Protein AF-A0A7R9JDR3-F1 (afdb_monomer_lite)

Sequence (95 aa):
MSGIPTEVVSPPLLCGEGPHWQVDEQVLYSVDLTGQCVRRYDPAAKTETFIKLGGWFNEEESSHKDVEIRLNALEDYEQSHGFEVNDDPMLDIEK

Structure (mmCIF, N/CA/C/O backbone):
data_AF-A0A7R9JDR3-F1
#
_entry.id   AF-A0A7R9JDR3-F1
#
loop_
_atom_site.group_PDB
_atom_site.id
_atom_site.type_symbol
_atom_site.label_atom_id
_atom_site.label_alt_id
_atom_site.label_comp_id
_atom_site.label_asym_id
_atom_site.label_entity_id
_atom_site.label_seq_id
_atom_site.pdbx_PDB_ins_code
_atom_site.Cartn_x
_atom_site.Cartn_y
_atom_site.Cartn_z
_atom_site.occupancy
_atom_site.B_iso_or_equiv
_atom_site.auth_seq_id
_atom_site.auth_comp_id
_atom_site.auth_asym_id
_atom_site.auth_atom_id
_atom_site.pdbx_PDB_model_num
ATOM 1 N N . MET A 1 1 ? -15.849 22.330 14.216 1.00 57.44 1 MET A N 1
ATOM 2 C CA . MET A 1 1 ? -15.774 21.620 12.923 1.00 57.44 1 MET A CA 1
ATOM 3 C C . MET A 1 1 ? -15.684 20.136 13.239 1.00 57.44 1 MET A C 1
ATOM 5 O O . MET A 1 1 ? -14.688 19.745 13.831 1.00 57.44 1 MET A O 1
ATOM 9 N N . SER A 1 2 ? -16.713 19.325 12.971 1.00 75.44 2 SER A N 1
ATOM 10 C CA . SER A 1 2 ? -16.525 17.868 13.020 1.00 75.44 2 SER A CA 1
ATOM 11 C C . SER A 1 2 ? -15.880 17.464 11.698 1.00 75.44 2 SER A C 1
ATOM 13 O O . SER A 1 2 ? -16.527 17.535 10.655 1.00 75.44 2 SER A O 1
ATOM 15 N N . GLY A 1 3 ? -14.584 17.164 11.726 1.00 87.44 3 GLY A N 1
ATOM 16 C CA . GLY A 1 3 ? -13.867 16.691 10.544 1.00 87.44 3 GLY A CA 1
ATOM 17 C C . GLY A 1 3 ? -14.361 15.311 10.112 1.00 87.44 3 GLY A C 1
ATOM 18 O O . GLY A 1 3 ? -14.936 14.572 10.912 1.00 87.44 3 GLY A O 1
ATOM 19 N N . ILE A 1 4 ? -14.123 14.969 8.846 1.00 93.31 4 ILE A N 1
ATOM 20 C CA . ILE A 1 4 ? -14.248 13.588 8.379 1.00 93.31 4 ILE A CA 1
ATOM 21 C C . ILE A 1 4 ? -13.152 12.781 9.097 1.00 93.31 4 ILE A C 1
ATOM 23 O O . ILE A 1 4 ? -11.991 13.191 9.032 1.00 93.31 4 ILE A O 1
ATOM 27 N N . PRO A 1 5 ? -13.483 11.693 9.816 1.00 93.44 5 PRO A N 1
ATOM 28 C CA . PRO A 1 5 ? -12.476 10.860 10.463 1.00 93.44 5 PRO A CA 1
ATOM 29 C C . PRO A 1 5 ? -11.497 10.278 9.438 1.00 93.44 5 PRO A C 1
ATOM 31 O O . PRO A 1 5 ? -11.910 9.822 8.374 1.00 93.44 5 PRO A O 1
ATOM 34 N N . THR A 1 6 ? -10.209 10.267 9.774 1.00 94.19 6 THR A N 1
ATOM 35 C CA . THR A 1 6 ? -9.138 9.711 8.936 1.00 94.19 6 THR A CA 1
ATOM 36 C C . THR A 1 6 ? -8.330 8.684 9.725 1.00 94.19 6 THR A C 1
ATOM 38 O O . THR A 1 6 ? -8.046 8.907 10.902 1.00 94.19 6 THR A O 1
ATOM 41 N N . GLU A 1 7 ? -7.914 7.597 9.077 1.00 93.81 7 GLU A N 1
ATOM 42 C CA . GLU A 1 7 ? -7.072 6.537 9.650 1.00 93.81 7 GLU A CA 1
ATOM 43 C C . GLU A 1 7 ? -5.884 6.267 8.716 1.00 93.81 7 GLU A C 1
ATOM 45 O O . GLU A 1 7 ? -6.033 6.278 7.495 1.00 93.81 7 GLU A O 1
ATOM 50 N N . VAL A 1 8 ? -4.700 6.029 9.289 1.00 94.25 8 VAL A N 1
ATOM 51 C CA . VAL A 1 8 ? -3.523 5.566 8.539 1.00 94.25 8 VAL A CA 1
ATOM 52 C C . VAL A 1 8 ? -3.595 4.047 8.438 1.00 94.25 8 VAL A C 1
ATOM 54 O O . VAL A 1 8 ? -3.595 3.366 9.460 1.00 94.25 8 VAL A O 1
ATOM 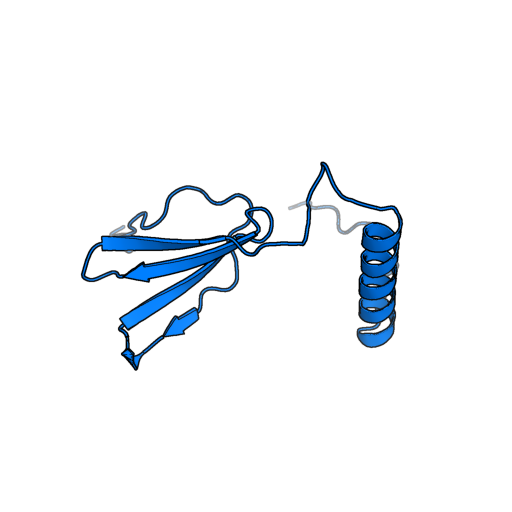57 N N . VAL A 1 9 ? -3.649 3.524 7.214 1.00 92.94 9 VAL A N 1
ATOM 58 C CA . VAL A 1 9 ? -3.881 2.090 6.950 1.00 92.94 9 VAL A CA 1
ATOM 59 C C . VAL A 1 9 ? -2.679 1.357 6.355 1.00 92.94 9 VAL A C 1
ATOM 61 O O . VAL A 1 9 ? -2.691 0.134 6.268 1.00 92.94 9 VAL A O 1
ATOM 64 N N . SER A 1 10 ? -1.627 2.086 5.982 1.00 90.62 10 SER A N 1
ATOM 65 C CA . SER A 1 10 ? -0.395 1.535 5.418 1.00 90.62 10 SER A CA 1
ATOM 66 C C . SER A 1 10 ? 0.830 2.239 6.010 1.00 90.62 10 SER A C 1
ATOM 68 O O . SER A 1 10 ? 0.739 3.401 6.422 1.00 90.62 10 SER A O 1
ATOM 70 N N . PRO A 1 11 ? 2.000 1.581 6.045 1.00 90.62 11 PRO A N 1
ATOM 71 C CA . PRO A 1 11 ? 3.254 2.268 6.307 1.00 90.62 11 PRO A CA 1
ATOM 72 C C . PRO A 1 11 ? 3.582 3.254 5.166 1.00 90.62 11 PRO A C 1
ATOM 74 O O . PRO A 1 11 ? 3.004 3.156 4.078 1.00 90.62 11 PRO A O 1
ATOM 77 N N . PRO A 1 12 ? 4.516 4.196 5.387 1.00 93.56 12 PRO A N 1
ATOM 78 C CA . PRO A 1 12 ? 4.994 5.088 4.337 1.00 93.56 12 PRO A CA 1
ATOM 79 C C . PRO A 1 12 ? 5.545 4.311 3.135 1.00 93.56 12 PRO A C 1
ATOM 81 O O . PRO A 1 12 ? 6.316 3.364 3.301 1.00 93.56 12 PRO A O 1
ATOM 84 N N . LEU A 1 13 ? 5.143 4.730 1.937 1.00 93.12 13 LEU A N 1
ATOM 85 C CA . LEU A 1 13 ? 5.597 4.189 0.655 1.00 93.12 13 LEU A CA 1
ATOM 86 C C . LEU A 1 13 ? 6.607 5.146 0.029 1.00 93.12 13 LEU A C 1
ATOM 88 O O . LEU A 1 13 ? 6.542 6.348 0.289 1.00 93.12 13 LEU A O 1
ATOM 92 N N . LEU A 1 14 ? 7.516 4.635 -0.805 1.00 92.12 14 LEU A N 1
ATOM 93 C CA . LEU A 1 14 ? 8.438 5.512 -1.534 1.00 92.12 14 LEU A CA 1
ATOM 94 C C . LEU A 1 14 ? 7.690 6.308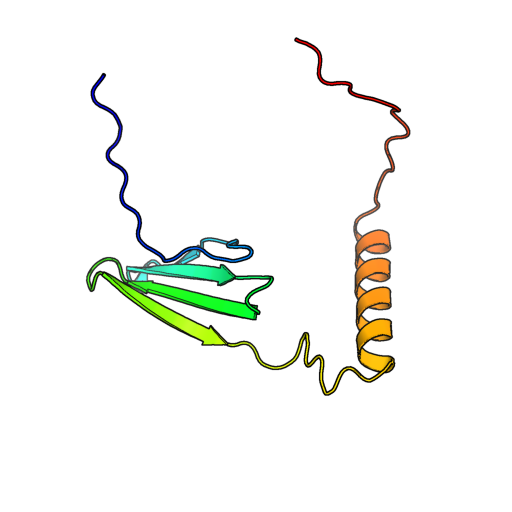 -2.608 1.00 92.12 14 LEU A C 1
ATOM 96 O O . LEU A 1 14 ? 7.887 7.514 -2.730 1.00 92.12 14 LEU A O 1
ATOM 100 N N . CYS A 1 15 ? 6.821 5.638 -3.366 1.00 94.75 15 CYS A N 1
ATOM 101 C CA . CYS A 1 15 ? 5.919 6.269 -4.325 1.00 94.75 15 CYS A CA 1
ATOM 102 C C . CYS A 1 15 ? 4.652 5.413 -4.471 1.00 94.75 15 CYS A C 1
ATOM 104 O O . CYS A 1 15 ? 4.586 4.515 -5.311 1.00 94.75 15 CYS A O 1
ATOM 106 N N . GLY A 1 16 ? 3.683 5.646 -3.582 1.00 94.88 16 GLY A N 1
ATOM 107 C CA . GLY A 1 16 ? 2.413 4.921 -3.546 1.00 94.88 16 GLY A CA 1
ATOM 108 C C . GLY A 1 16 ? 1.415 5.452 -4.567 1.00 94.88 16 GLY A C 1
ATOM 109 O O . GLY A 1 16 ? 1.072 6.626 -4.504 1.00 94.88 16 GLY A O 1
ATOM 110 N N . GLU A 1 17 ? 0.922 4.594 -5.458 1.00 96.25 17 GLU A N 1
ATOM 111 C CA . GLU A 1 17 ? 0.045 4.989 -6.566 1.00 96.25 17 GLU A CA 1
ATOM 112 C C . GLU A 1 17 ? -1.002 3.913 -6.904 1.00 96.25 17 GLU A C 1
ATOM 114 O O . GLU A 1 17 ? -0.975 2.788 -6.392 1.00 96.25 17 GLU A O 1
ATOM 119 N N . GLY A 1 18 ? -1.934 4.270 -7.792 1.00 96.31 18 GLY A N 1
ATOM 120 C CA . GLY A 1 18 ? -2.866 3.335 -8.432 1.00 96.31 18 GLY A CA 1
ATOM 121 C C . GLY A 1 18 ? -3.794 2.569 -7.479 1.00 96.31 18 GLY A C 1
ATOM 122 O O . GLY A 1 18 ? -3.864 1.342 -7.590 1.00 96.31 18 GLY A O 1
ATOM 123 N N . PRO A 1 19 ? -4.504 3.234 -6.545 1.00 97.56 19 PRO A N 1
ATOM 124 C CA . PRO A 1 19 ? -5.454 2.554 -5.673 1.00 97.56 19 PRO A CA 1
ATOM 125 C C . PRO A 1 19 ? -6.571 1.897 -6.495 1.00 97.56 19 PRO A C 1
ATOM 127 O O . PRO A 1 19 ? -7.262 2.553 -7.276 1.00 97.56 19 PRO A O 1
ATOM 130 N N . HIS A 1 20 ? -6.773 0.600 -6.287 1.00 98.44 20 HIS A N 1
ATOM 131 C CA . HIS A 1 20 ? -7.786 -0.199 -6.962 1.00 98.44 20 HIS A CA 1
ATOM 132 C C . HIS A 1 20 ? -8.567 -1.038 -5.951 1.00 98.44 20 HIS A C 1
ATOM 134 O O . HIS A 1 20 ? -8.020 -1.928 -5.301 1.00 98.44 20 HIS A O 1
ATOM 140 N N . TRP A 1 21 ? -9.862 -0.761 -5.819 1.00 98.44 21 TRP A N 1
ATOM 141 C CA . TRP A 1 21 ? -10.742 -1.533 -4.949 1.00 98.44 21 TRP A CA 1
ATOM 142 C C . TRP A 1 21 ? -11.277 -2.769 -5.672 1.00 98.44 21 TRP A C 1
ATOM 144 O O . TRP A 1 21 ? -12.016 -2.635 -6.649 1.00 98.44 21 TRP A O 1
ATOM 154 N N . GLN A 1 22 ? -10.952 -3.957 -5.160 1.00 98.44 22 GLN A N 1
ATOM 155 C CA . GLN A 1 22 ? -11.492 -5.215 -5.662 1.00 98.44 22 GLN A CA 1
ATOM 156 C C . GLN A 1 22 ? -12.739 -5.609 -4.866 1.00 98.44 22 GLN A C 1
ATOM 158 O O . GLN A 1 22 ? -12.658 -6.008 -3.703 1.00 98.44 22 GLN A O 1
ATOM 163 N N . VAL A 1 23 ? -13.905 -5.497 -5.506 1.00 98.38 23 VAL A N 1
ATOM 164 C CA . VAL A 1 23 ? -15.214 -5.596 -4.841 1.00 98.38 23 VAL A CA 1
ATOM 165 C C . VAL A 1 23 ? -15.477 -6.994 -4.290 1.00 98.38 23 VAL A C 1
ATOM 167 O O . VAL A 1 23 ? -15.926 -7.111 -3.154 1.00 98.38 23 VAL A O 1
ATOM 170 N N . ASP A 1 24 ? -15.173 -8.049 -5.040 1.00 98.38 24 ASP A N 1
ATOM 171 C CA . ASP A 1 24 ? -15.521 -9.415 -4.620 1.00 98.38 24 ASP A CA 1
ATOM 172 C C . ASP A 1 24 ? -14.716 -9.880 -3.397 1.00 98.38 24 ASP A C 1
ATOM 174 O O . ASP A 1 24 ? -15.219 -10.625 -2.558 1.00 98.38 24 ASP A O 1
ATOM 178 N N . GLU A 1 25 ? -13.478 -9.401 -3.264 1.00 97.75 25 GLU A N 1
ATOM 179 C CA . GLU A 1 25 ? -12.592 -9.722 -2.141 1.00 97.75 25 GLU A CA 1
ATOM 180 C C . GLU A 1 25 ? -12.666 -8.707 -0.994 1.00 97.75 25 GLU A C 1
ATOM 182 O O . GLU A 1 25 ? -12.149 -8.981 0.086 1.00 97.75 25 GLU A O 1
ATOM 187 N N . GLN A 1 26 ? -13.289 -7.545 -1.219 1.00 98.38 26 GLN A N 1
ATOM 188 C CA . GLN A 1 26 ? -13.310 -6.413 -0.287 1.00 98.38 26 GLN A CA 1
ATOM 189 C C . GLN A 1 26 ? -11.902 -5.971 0.144 1.00 98.38 26 GLN A C 1
ATOM 191 O O . GLN A 1 26 ? -11.641 -5.735 1.325 1.00 98.38 26 GLN A O 1
ATOM 196 N N . VAL A 1 27 ? -10.989 -5.847 -0.822 1.00 98.44 27 VAL A N 1
ATOM 197 C CA . VAL A 1 27 ? -9.600 -5.435 -0.574 1.00 98.44 27 VAL A CA 1
ATOM 198 C C . VAL A 1 27 ? -9.156 -4.305 -1.489 1.00 98.44 27 VAL A C 1
ATOM 200 O O . VAL A 1 27 ? -9.644 -4.149 -2.610 1.00 98.44 27 VAL A O 1
ATOM 203 N N . LEU A 1 28 ? -8.194 -3.523 -1.005 1.00 98.12 28 LEU A N 1
ATOM 204 C CA . LEU A 1 28 ? -7.555 -2.451 -1.757 1.00 98.12 28 LEU A CA 1
ATOM 205 C C . LEU A 1 28 ? -6.200 -2.930 -2.279 1.00 98.12 28 LEU A C 1
ATOM 207 O O . LEU A 1 28 ? -5.312 -3.261 -1.495 1.00 98.12 28 LEU A O 1
ATOM 211 N N . TYR A 1 29 ? -6.030 -2.919 -3.593 1.00 98.19 29 TYR A N 1
ATOM 212 C CA . TYR A 1 29 ? -4.732 -3.060 -4.236 1.00 98.19 29 TYR A CA 1
ATOM 213 C C . TYR A 1 29 ? -4.114 -1.687 -4.501 1.00 98.19 29 TYR A C 1
ATOM 215 O O . TYR A 1 29 ? -4.822 -0.717 -4.765 1.00 98.19 29 TYR A O 1
ATOM 223 N N . SER A 1 30 ? -2.792 -1.604 -4.437 1.00 97.50 30 SER A N 1
ATOM 224 C CA . SER A 1 30 ? -2.015 -0.427 -4.837 1.00 97.50 30 SER A CA 1
ATOM 225 C C . SER A 1 30 ? -0.615 -0.848 -5.275 1.00 97.50 30 SER A C 1
ATOM 227 O O . SER A 1 30 ? -0.233 -2.016 -5.140 1.00 97.50 30 SER A O 1
ATOM 229 N N . VAL A 1 31 ? 0.167 0.087 -5.806 1.00 96.75 31 VAL A N 1
ATOM 230 C CA . VAL A 1 31 ? 1.576 -0.142 -6.140 1.00 96.75 31 VAL A CA 1
ATOM 231 C C . VAL A 1 31 ? 2.479 0.797 -5.352 1.00 96.75 31 VAL A C 1
ATOM 233 O O . VAL A 1 31 ? 2.092 1.917 -5.031 1.00 96.75 31 VAL A O 1
ATOM 236 N N . ASP A 1 32 ? 3.694 0.341 -5.055 1.00 94.19 32 ASP A N 1
ATOM 237 C CA . ASP A 1 32 ? 4.820 1.219 -4.732 1.00 94.19 32 ASP A CA 1
ATOM 238 C C . ASP A 1 32 ? 5.778 1.181 -5.926 1.00 94.19 32 ASP A C 1
ATOM 240 O O . ASP A 1 32 ? 6.446 0.167 -6.150 1.00 94.19 32 ASP A O 1
ATOM 244 N N . LEU A 1 33 ? 5.794 2.247 -6.732 1.00 88.56 33 LEU A N 1
ATOM 245 C CA . LEU A 1 33 ? 6.534 2.286 -7.998 1.00 88.56 33 LEU A CA 1
ATOM 246 C C . LEU A 1 33 ? 8.041 2.166 -7.761 1.00 88.56 33 LEU A C 1
ATOM 248 O O . LEU A 1 33 ? 8.704 1.300 -8.333 1.00 88.56 33 LEU A O 1
ATOM 252 N N . THR A 1 34 ? 8.573 2.994 -6.864 1.00 88.94 34 THR A N 1
ATOM 253 C CA . THR A 1 34 ? 9.988 2.963 -6.477 1.00 88.94 34 THR A CA 1
ATOM 254 C C . THR A 1 34 ? 10.286 1.732 -5.622 1.00 88.94 34 THR A C 1
ATOM 256 O O . THR A 1 34 ? 11.338 1.111 -5.762 1.00 88.94 34 THR A O 1
ATOM 259 N N . GLY A 1 35 ? 9.338 1.324 -4.772 1.00 88.62 35 GLY A N 1
ATOM 260 C CA . GLY A 1 35 ? 9.425 0.094 -3.987 1.00 88.62 35 GLY A CA 1
ATOM 261 C C . GLY A 1 35 ? 9.305 -1.192 -4.811 1.00 88.62 35 GLY A C 1
ATOM 262 O O . GLY A 1 35 ? 9.580 -2.266 -4.272 1.00 88.62 35 GLY A O 1
ATOM 263 N N . GLN A 1 36 ? 8.950 -1.111 -6.098 1.00 91.94 36 GLN A N 1
ATOM 264 C CA . GLN A 1 36 ? 8.740 -2.237 -7.014 1.00 91.94 36 GLN A CA 1
ATOM 265 C C . GLN A 1 36 ? 7.880 -3.348 -6.407 1.00 91.94 36 GLN A C 1
ATOM 267 O O . GLN A 1 36 ? 8.256 -4.524 -6.408 1.00 91.94 36 GLN A O 1
ATOM 272 N N . CYS A 1 37 ? 6.742 -2.993 -5.824 1.00 93.56 37 CYS A N 1
ATOM 273 C CA . CYS A 1 37 ? 5.832 -3.991 -5.284 1.00 93.56 37 CYS A CA 1
ATOM 274 C C . CYS A 1 37 ? 4.374 -3.660 -5.570 1.00 93.56 37 CYS A C 1
ATOM 276 O O . CYS A 1 37 ? 3.983 -2.500 -5.688 1.00 93.56 37 CYS A O 1
ATOM 278 N N . VAL A 1 38 ? 3.577 -4.720 -5.661 1.00 96.69 38 VAL A N 1
ATOM 279 C CA . VAL A 1 38 ? 2.119 -4.640 -5.600 1.00 96.69 38 VAL A CA 1
ATOM 280 C C . VAL A 1 38 ? 1.719 -4.930 -4.163 1.00 96.69 38 VAL A C 1
ATOM 282 O O . VAL A 1 38 ? 2.198 -5.900 -3.569 1.00 96.69 38 VAL A O 1
ATOM 285 N N . ARG A 1 39 ? 0.853 -4.094 -3.602 1.00 97.25 39 ARG A N 1
ATOM 286 C CA . ARG A 1 39 ? 0.353 -4.195 -2.232 1.00 97.25 39 ARG A CA 1
ATOM 287 C C . ARG A 1 39 ? -1.127 -4.560 -2.248 1.00 97.25 39 ARG A C 1
ATOM 289 O O . ARG A 1 39 ? -1.851 -4.196 -3.171 1.00 97.25 39 ARG A O 1
ATOM 296 N N . ARG A 1 40 ? -1.561 -5.287 -1.221 1.00 97.94 40 ARG A N 1
ATOM 297 C CA . ARG A 1 40 ? -2.947 -5.683 -0.960 1.00 97.94 40 ARG A CA 1
ATOM 298 C C . ARG A 1 40 ? -3.257 -5.408 0.505 1.00 97.94 40 ARG A C 1
ATOM 300 O O . ARG A 1 40 ? -2.662 -6.038 1.381 1.00 97.94 40 ARG A O 1
ATOM 307 N N . TYR A 1 41 ? -4.201 -4.512 0.755 1.00 98.06 41 TYR A N 1
ATOM 308 C CA . TYR A 1 41 ? -4.716 -4.182 2.077 1.00 98.06 41 TYR A CA 1
ATOM 309 C C . TYR A 1 41 ? -6.110 -4.783 2.279 1.00 98.06 41 TYR A C 1
ATOM 311 O O . TYR A 1 41 ? -7.013 -4.559 1.472 1.00 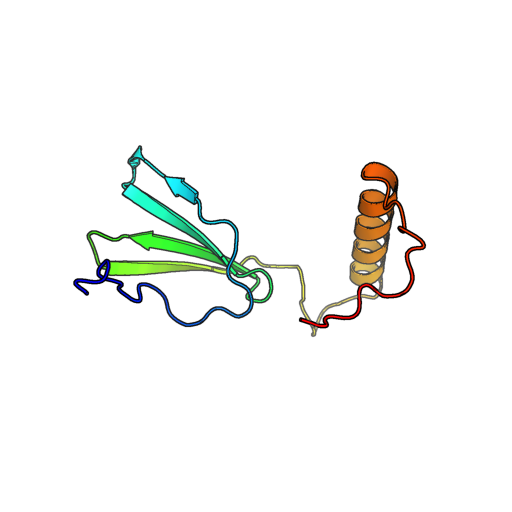98.06 41 TYR A O 1
ATOM 319 N N . ASP A 1 42 ? -6.271 -5.537 3.365 1.00 97.94 42 ASP A N 1
ATOM 320 C CA . ASP A 1 42 ? -7.534 -6.101 3.838 1.00 97.94 42 ASP A CA 1
ATOM 321 C C . ASP A 1 42 ? -8.050 -5.266 5.027 1.00 97.94 42 ASP A C 1
ATOM 323 O O . ASP A 1 42 ? -7.492 -5.352 6.130 1.00 97.94 42 ASP A O 1
ATOM 327 N N . PRO A 1 43 ? -9.109 -4.454 4.845 1.00 97.44 43 PRO A N 1
ATOM 328 C CA . PRO A 1 43 ? -9.640 -3.609 5.911 1.00 97.44 43 PRO A CA 1
ATOM 329 C C . PRO A 1 43 ? -10.294 -4.389 7.057 1.00 97.44 43 PRO A C 1
ATOM 331 O O . PRO A 1 43 ? -10.314 -3.904 8.188 1.00 97.44 43 PRO A O 1
ATOM 334 N N . ALA A 1 44 ? -10.835 -5.584 6.790 1.00 97.31 44 ALA A N 1
ATOM 335 C CA . ALA A 1 44 ? -11.507 -6.392 7.803 1.00 97.31 44 ALA A CA 1
ATOM 336 C C . ALA A 1 44 ? -10.490 -7.018 8.766 1.00 97.31 44 ALA A C 1
ATOM 338 O O . ALA A 1 44 ? -10.699 -7.019 9.980 1.00 97.31 44 ALA A O 1
ATOM 339 N N . ALA A 1 45 ? -9.368 -7.502 8.229 1.00 96.62 45 ALA A N 1
ATOM 340 C CA . ALA A 1 45 ? -8.260 -8.028 9.020 1.00 96.62 45 ALA A CA 1
ATOM 341 C C . ALA A 1 45 ? -7.309 -6.930 9.535 1.00 96.62 45 ALA A C 1
ATOM 343 O O . ALA A 1 45 ? -6.518 -7.189 10.442 1.00 96.62 45 ALA A O 1
ATOM 344 N N . LYS A 1 46 ? -7.379 -5.714 8.969 1.00 95.75 46 LYS A N 1
ATOM 345 C CA . LYS A 1 46 ? -6.400 -4.628 9.152 1.00 95.75 46 LYS A CA 1
ATOM 346 C C . LYS A 1 46 ? -4.971 -5.084 8.853 1.00 95.75 46 LYS A C 1
ATOM 348 O O . LYS A 1 46 ? -4.027 -4.722 9.556 1.00 95.75 46 LYS A O 1
ATOM 353 N N . THR A 1 47 ? -4.820 -5.901 7.818 1.00 95.69 47 THR A N 1
ATOM 354 C CA . THR A 1 47 ? -3.530 -6.455 7.409 1.00 95.69 47 THR A CA 1
ATOM 355 C C . THR A 1 47 ? -3.179 -6.027 6.001 1.00 95.69 47 THR A C 1
ATOM 357 O O . THR A 1 47 ? -4.034 -5.829 5.139 1.00 95.69 47 THR A O 1
ATOM 360 N N . GLU A 1 48 ? -1.882 -5.898 5.766 1.00 95.81 48 GLU A N 1
ATOM 361 C CA . GLU A 1 48 ? -1.337 -5.611 4.455 1.00 95.81 48 GLU A CA 1
ATOM 362 C C . GLU A 1 48 ? -0.343 -6.701 4.074 1.00 95.81 48 GLU A C 1
ATOM 364 O O . GLU A 1 48 ? 0.449 -7.175 4.890 1.00 95.81 48 GLU A O 1
ATOM 369 N N . THR A 1 49 ? -0.395 -7.097 2.812 1.00 96.44 49 THR A N 1
ATOM 370 C CA . THR A 1 49 ? 0.554 -8.019 2.192 1.00 96.44 49 THR A CA 1
ATOM 371 C C . THR A 1 49 ? 1.080 -7.384 0.918 1.00 96.44 49 THR A C 1
ATOM 373 O O . THR A 1 49 ? 0.432 -6.518 0.330 1.00 96.44 49 THR A O 1
ATOM 376 N N . PHE A 1 50 ? 2.269 -7.783 0.485 1.00 95.88 50 PHE A N 1
ATOM 377 C CA . PHE A 1 50 ? 2.841 -7.279 -0.753 1.00 95.88 50 PHE A CA 1
ATOM 378 C C . PHE A 1 50 ? 3.623 -8.367 -1.469 1.00 95.88 50 PHE A C 1
ATOM 380 O O . PHE A 1 50 ? 4.158 -9.290 -0.853 1.00 95.88 50 PHE A O 1
ATOM 387 N N . ILE A 1 51 ? 3.702 -8.224 -2.785 1.00 95.62 51 ILE A N 1
ATOM 388 C CA . ILE A 1 51 ? 4.535 -9.049 -3.647 1.00 95.62 51 ILE A CA 1
ATOM 389 C C . ILE A 1 51 ? 5.569 -8.124 -4.272 1.00 95.62 51 ILE A C 1
ATOM 391 O O . ILE A 1 51 ? 5.222 -7.144 -4.935 1.00 95.62 51 ILE A O 1
ATOM 395 N N . LYS A 1 52 ? 6.848 -8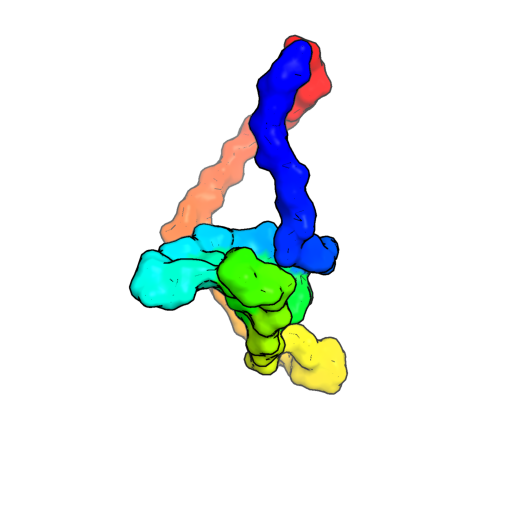.430 -4.044 1.00 92.50 52 LYS 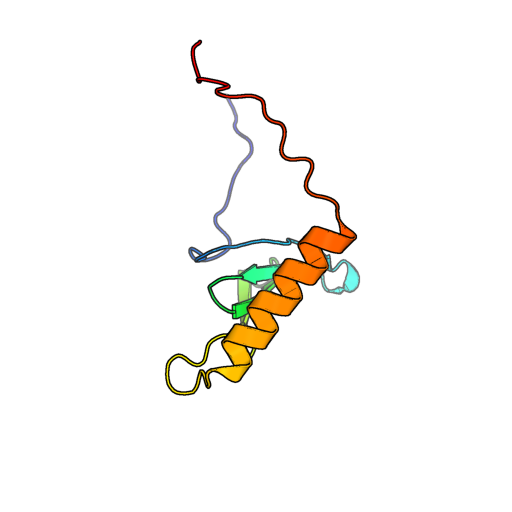A N 1
ATOM 396 C CA . LYS A 1 52 ? 7.951 -7.763 -4.732 1.00 92.50 52 LYS A CA 1
ATOM 397 C C . LYS A 1 52 ? 7.943 -8.210 -6.191 1.00 92.50 52 LYS A C 1
ATOM 399 O O . LYS A 1 52 ? 7.959 -9.406 -6.477 1.00 92.50 52 LYS A O 1
ATOM 404 N N . LEU A 1 53 ? 7.922 -7.249 -7.101 1.00 86.12 53 LEU A N 1
ATOM 405 C CA . LEU A 1 53 ? 8.116 -7.504 -8.518 1.00 86.12 53 LEU A CA 1
ATOM 406 C C . LEU A 1 53 ? 9.622 -7.671 -8.746 1.00 86.12 53 LEU A C 1
ATOM 408 O O . LEU A 1 53 ? 10.401 -6.765 -8.460 1.00 86.12 53 LEU A O 1
ATOM 412 N N . GLY A 1 54 ? 10.045 -8.848 -9.203 1.00 67.50 54 GLY A N 1
ATOM 413 C CA . GLY A 1 54 ? 11.430 -9.064 -9.617 1.00 67.50 54 GLY A CA 1
ATOM 414 C C . GLY A 1 54 ? 11.693 -8.401 -10.970 1.00 67.50 54 GLY A C 1
ATOM 415 O O . GLY A 1 54 ? 10.896 -8.573 -11.889 1.00 67.50 54 GLY A O 1
ATOM 416 N N . GLY A 1 55 ? 12.812 -7.680 -11.099 1.00 60.81 55 GLY A N 1
ATOM 417 C CA . GLY A 1 55 ? 13.421 -7.412 -12.408 1.00 60.81 55 GLY A CA 1
ATOM 418 C C . GLY A 1 55 ? 13.128 -6.071 -13.083 1.00 60.81 55 GLY A C 1
ATOM 419 O O . GLY A 1 55 ? 12.853 -6.061 -14.275 1.00 60.81 55 GLY A O 1
ATOM 420 N N . TRP A 1 56 ? 13.234 -4.941 -12.376 1.00 54.56 56 TRP A N 1
ATOM 421 C CA . TRP A 1 56 ? 13.310 -3.629 -13.055 1.00 54.56 56 TRP A CA 1
ATOM 422 C C . TRP A 1 56 ? 14.503 -2.767 -12.621 1.00 54.56 56 TRP A C 1
ATOM 424 O O . TRP A 1 56 ? 14.893 -1.877 -13.366 1.00 54.56 56 TRP A O 1
ATOM 434 N N . PHE A 1 57 ? 15.109 -3.047 -11.460 1.00 53.41 57 PHE A N 1
ATOM 435 C CA . PHE A 1 57 ? 16.355 -2.428 -10.993 1.00 53.41 57 PHE A CA 1
ATOM 436 C C . PHE A 1 57 ? 17.121 -3.450 -10.143 1.00 53.41 57 PHE A C 1
ATOM 438 O O . PHE A 1 57 ? 17.008 -3.455 -8.920 1.00 53.41 57 PHE A O 1
ATOM 445 N N . ASN A 1 58 ? 17.873 -4.344 -10.781 1.00 50.31 58 ASN A N 1
ATOM 446 C CA . ASN A 1 58 ? 18.973 -5.006 -10.087 1.00 50.31 58 ASN A CA 1
ATOM 447 C C . ASN A 1 58 ? 20.174 -4.061 -10.217 1.00 50.31 58 ASN A C 1
ATOM 449 O O . ASN A 1 58 ? 20.811 -4.041 -11.262 1.00 50.31 58 ASN A O 1
ATOM 453 N N . GLU A 1 59 ? 20.490 -3.251 -9.202 1.00 53.06 59 GLU A N 1
ATOM 454 C CA . GLU A 1 59 ? 21.702 -2.406 -9.248 1.00 53.06 59 GLU A CA 1
ATOM 455 C C . GLU A 1 59 ? 22.981 -3.245 -9.415 1.00 53.06 59 GLU A C 1
ATOM 457 O O . GLU A 1 59 ? 23.936 -2.795 -10.040 1.00 53.06 59 GLU A O 1
ATOM 462 N N . GLU A 1 60 ? 22.977 -4.493 -8.938 1.00 54.00 60 GLU A N 1
ATOM 463 C CA . GLU A 1 60 ? 24.101 -5.424 -9.091 1.00 54.00 60 GLU A CA 1
ATOM 464 C C . GLU A 1 60 ? 24.122 -6.161 -10.445 1.00 54.00 60 GLU A C 1
ATOM 466 O O . GLU A 1 60 ? 25.114 -6.812 -10.765 1.00 54.00 60 GLU A O 1
ATOM 471 N N . GLU A 1 61 ? 23.069 -6.045 -11.265 1.00 51.31 61 GLU A N 1
ATOM 472 C CA . GLU A 1 61 ? 22.928 -6.804 -12.520 1.00 51.31 61 GLU A CA 1
ATOM 473 C C . GLU A 1 61 ? 22.402 -5.975 -13.705 1.00 51.31 61 GLU A C 1
ATOM 475 O O . GLU A 1 61 ? 22.081 -6.536 -14.750 1.00 51.31 61 GLU A O 1
ATOM 480 N N . SER A 1 62 ? 22.339 -4.644 -13.576 1.00 50.53 62 SER A N 1
ATOM 481 C CA . SER A 1 62 ? 21.980 -3.735 -14.670 1.00 50.53 62 SER A CA 1
ATOM 482 C C . SER A 1 62 ? 23.090 -3.734 -15.722 1.00 50.53 62 SER A C 1
ATOM 484 O O . SER A 1 62 ? 24.020 -2.926 -15.720 1.00 50.53 62 SER A O 1
ATOM 486 N N . SER A 1 63 ? 22.992 -4.687 -16.641 1.00 54.09 63 SER A N 1
ATOM 487 C CA . SER A 1 63 ? 23.681 -4.671 -17.920 1.00 54.09 63 SER A CA 1
ATOM 488 C C . SER A 1 63 ? 23.254 -3.418 -18.691 1.00 54.09 63 SER A C 1
ATOM 490 O O . SER A 1 63 ? 22.088 -3.032 -18.665 1.00 54.09 63 SER A O 1
ATOM 492 N N . HIS A 1 64 ? 24.173 -2.805 -19.443 1.00 54.44 64 HIS A N 1
ATOM 493 C CA . HIS A 1 64 ? 23.905 -1.657 -20.329 1.00 54.44 64 HIS A CA 1
ATOM 494 C C . HIS A 1 64 ? 22.631 -1.804 -21.194 1.00 54.44 64 HIS A C 1
ATOM 496 O O . HIS A 1 64 ? 22.015 -0.806 -21.557 1.00 54.44 64 HIS A O 1
ATOM 502 N N . LYS A 1 65 ? 22.214 -3.042 -21.489 1.00 52.97 65 LYS A N 1
ATOM 503 C CA . LYS A 1 65 ? 21.010 -3.353 -22.271 1.00 52.97 65 LYS A CA 1
ATOM 504 C C . LYS A 1 65 ? 19.700 -3.000 -21.559 1.00 52.97 65 LYS A C 1
ATOM 506 O O . LYS A 1 65 ? 18.747 -2.620 -22.229 1.00 52.97 65 LYS A O 1
ATOM 511 N N . ASP A 1 66 ? 19.647 -3.086 -20.232 1.00 56.62 66 ASP A N 1
ATOM 512 C CA . ASP A 1 66 ? 18.422 -2.800 -19.470 1.00 56.62 66 ASP A CA 1
ATOM 513 C C . ASP A 1 66 ? 18.142 -1.289 -19.408 1.00 56.62 66 ASP A C 1
ATOM 515 O O . ASP A 1 66 ? 16.988 -0.855 -19.405 1.00 56.62 66 ASP A O 1
ATOM 519 N N . VAL A 1 67 ? 19.204 -0.475 -19.455 1.00 58.66 67 VAL A N 1
ATOM 520 C CA . VAL A 1 67 ? 19.115 0.988 -19.582 1.00 58.66 67 VAL A CA 1
ATOM 521 C C . VAL A 1 67 ? 18.647 1.389 -20.984 1.00 58.66 67 VAL A C 1
ATOM 523 O O . VAL A 1 67 ? 17.767 2.239 -21.099 1.00 58.66 67 VAL A O 1
ATOM 526 N N . GLU A 1 68 ? 19.169 0.758 -22.043 1.00 60.06 68 GLU A N 1
ATOM 527 C CA . GLU A 1 68 ? 18.727 1.018 -23.425 1.00 60.06 68 GLU A CA 1
ATOM 528 C C . GLU A 1 68 ? 17.249 0.674 -23.635 1.00 60.06 68 GLU A C 1
ATOM 530 O O . GLU A 1 68 ? 16.518 1.466 -24.221 1.00 60.06 68 GLU A O 1
ATOM 535 N N . ILE A 1 69 ? 16.771 -0.459 -23.107 1.00 61.53 69 ILE A N 1
ATOM 536 C CA . ILE A 1 69 ? 15.345 -0.822 -23.182 1.00 61.53 69 ILE A CA 1
ATOM 537 C C . ILE A 1 69 ? 14.476 0.253 -22.522 1.00 61.53 69 ILE A C 1
ATOM 539 O O . ILE A 1 69 ? 13.400 0.572 -23.026 1.00 61.53 69 ILE A O 1
ATOM 543 N N . ARG A 1 70 ? 14.939 0.837 -21.411 1.00 59.78 70 ARG A N 1
ATOM 544 C CA . ARG A 1 70 ? 14.191 1.872 -20.697 1.00 59.78 70 ARG A CA 1
ATOM 545 C C . ARG A 1 70 ? 14.182 3.211 -21.425 1.00 59.78 70 ARG A C 1
ATOM 547 O O . ARG A 1 70 ? 13.142 3.860 -21.429 1.00 59.78 70 ARG A O 1
ATOM 554 N N . LEU A 1 71 ? 15.297 3.604 -22.036 1.00 62.53 71 LEU A N 1
ATOM 555 C CA . LEU A 1 71 ? 15.344 4.790 -22.893 1.00 62.53 71 LEU A CA 1
ATOM 556 C C . LEU A 1 71 ? 14.403 4.620 -24.086 1.00 62.53 71 LEU A C 1
ATOM 558 O O . LEU A 1 71 ? 13.555 5.475 -24.304 1.00 62.53 71 LEU A O 1
ATOM 562 N N . ASN A 1 72 ? 14.439 3.462 -24.745 1.00 63.00 72 ASN A N 1
ATOM 563 C CA . ASN A 1 72 ? 13.558 3.178 -25.876 1.00 63.00 72 ASN A CA 1
ATOM 564 C C . ASN A 1 72 ? 12.074 3.171 -25.466 1.00 63.00 72 ASN A C 1
ATOM 566 O O . ASN A 1 72 ? 11.241 3.728 -26.166 1.00 63.00 72 ASN A O 1
ATOM 570 N N . ALA A 1 73 ? 11.729 2.599 -24.306 1.00 63.94 73 ALA A N 1
ATOM 571 C CA . ALA A 1 73 ? 10.349 2.603 -23.814 1.00 63.94 73 ALA A CA 1
ATOM 572 C C . ALA A 1 73 ? 9.840 4.012 -23.447 1.00 63.94 73 ALA A C 1
ATOM 574 O O . ALA A 1 73 ? 8.644 4.278 -23.564 1.00 63.94 73 ALA A O 1
ATOM 575 N N . LEU A 1 74 ? 10.727 4.906 -22.995 1.00 63.03 74 LEU A N 1
ATOM 576 C CA . LEU A 1 74 ? 10.397 6.312 -22.747 1.00 63.03 74 LEU A CA 1
ATOM 577 C C . LEU A 1 74 ? 10.255 7.086 -24.063 1.00 63.03 74 LEU A C 1
ATOM 579 O O . LEU A 1 74 ? 9.273 7.802 -24.225 1.00 63.03 74 LEU A O 1
ATOM 583 N N . GLU A 1 75 ? 11.157 6.874 -25.022 1.00 65.81 75 GLU A N 1
ATOM 584 C CA . GLU A 1 75 ? 11.083 7.466 -26.364 1.00 65.81 75 GLU A CA 1
ATOM 585 C C . GLU A 1 75 ? 9.806 7.035 -27.113 1.00 65.81 75 GLU A C 1
ATOM 587 O O . GLU A 1 75 ? 9.125 7.868 -27.715 1.00 65.81 75 GLU A O 1
ATOM 592 N N . ASP A 1 76 ? 9.420 5.759 -27.018 1.00 64.12 76 ASP A N 1
ATOM 593 C CA . ASP A 1 76 ? 8.179 5.233 -27.603 1.00 64.12 76 ASP A CA 1
ATOM 594 C C . ASP A 1 76 ? 6.930 5.823 -26.921 1.00 64.12 76 ASP A C 1
ATOM 596 O O . ASP A 1 76 ? 5.916 6.107 -27.573 1.00 64.12 76 ASP A O 1
ATOM 600 N N . TYR A 1 77 ? 6.976 6.040 -25.601 1.00 62.41 77 TYR A N 1
ATOM 601 C CA . TYR A 1 77 ? 5.895 6.704 -24.869 1.00 62.41 77 TYR A CA 1
ATOM 602 C C . TYR A 1 77 ? 5.758 8.174 -25.294 1.00 62.41 77 TYR A C 1
ATOM 604 O O . TYR A 1 77 ? 4.651 8.629 -25.587 1.00 62.41 77 TYR A O 1
ATOM 612 N N . GLU A 1 78 ? 6.874 8.894 -25.409 1.00 63.50 78 GLU A N 1
ATOM 613 C CA . GLU A 1 78 ? 6.918 10.287 -25.866 1.00 63.50 78 GLU A CA 1
ATOM 614 C C . GLU A 1 78 ? 6.421 10.441 -27.313 1.00 63.50 78 GLU A C 1
ATOM 616 O O . GLU A 1 78 ? 5.629 11.344 -27.597 1.00 63.50 78 GLU A O 1
ATOM 621 N N . GLN A 1 79 ? 6.801 9.530 -28.219 1.00 62.72 79 GLN A N 1
ATOM 622 C CA . GLN A 1 79 ? 6.305 9.527 -29.602 1.00 62.72 79 GLN A CA 1
ATOM 623 C C . GLN A 1 79 ? 4.821 9.175 -29.709 1.00 62.72 79 GLN A C 1
ATOM 625 O O . GLN A 1 79 ? 4.117 9.740 -30.547 1.00 62.72 79 GLN A O 1
ATOM 630 N N . SER A 1 80 ? 4.335 8.242 -28.887 1.00 59.94 80 SER A N 1
ATOM 631 C CA . SER A 1 80 ? 2.940 7.793 -28.952 1.00 59.94 80 SER A CA 1
ATOM 632 C C . SER A 1 80 ? 1.954 8.756 -28.293 1.00 59.94 80 SER A C 1
ATOM 634 O O . SER A 1 80 ? 0.797 8.797 -28.710 1.00 59.94 80 SER A O 1
ATOM 636 N N . HIS A 1 81 ? 2.390 9.533 -27.297 1.00 62.62 81 HIS A N 1
ATOM 637 C CA . HIS A 1 81 ? 1.515 10.434 -26.539 1.00 62.62 81 HIS A CA 1
ATOM 638 C C . HIS A 1 81 ? 1.727 11.919 -26.832 1.00 62.62 81 HIS A C 1
ATOM 640 O O . HIS A 1 81 ? 0.965 12.722 -26.304 1.00 62.62 81 HIS A O 1
ATOM 646 N N . GLY A 1 82 ? 2.685 12.278 -27.696 1.00 46.56 82 GLY A N 1
ATOM 647 C CA . GLY A 1 82 ? 2.856 13.637 -28.207 1.00 46.56 82 GLY A CA 1
ATOM 648 C C . GLY A 1 82 ? 2.995 14.660 -27.084 1.00 46.56 82 GLY A C 1
ATOM 649 O O . GLY A 1 82 ? 2.034 15.339 -26.732 1.00 46.56 82 GLY A O 1
ATOM 650 N N . PHE A 1 83 ? 4.194 14.785 -26.518 1.00 47.84 83 PHE A N 1
ATOM 651 C CA . PHE A 1 83 ? 4.475 15.867 -25.581 1.00 47.84 83 PHE A CA 1
ATOM 652 C C . PHE A 1 83 ? 4.462 17.197 -26.355 1.00 47.84 83 PHE A C 1
ATOM 654 O O . PHE A 1 83 ? 5.457 17.574 -26.973 1.00 47.84 83 PHE A O 1
ATOM 661 N N . GLU A 1 84 ? 3.331 17.907 -26.367 1.00 48.66 84 GLU A N 1
ATOM 662 C CA . GLU A 1 84 ? 3.350 19.340 -26.657 1.00 48.66 84 GLU A CA 1
ATOM 663 C C . GLU A 1 84 ? 4.144 19.988 -25.525 1.00 48.66 84 GLU A C 1
ATOM 665 O O . GLU A 1 84 ? 3.650 20.193 -24.414 1.00 48.66 84 GLU A O 1
ATOM 670 N N . VAL A 1 85 ? 5.419 20.263 -25.799 1.00 49.88 85 VAL A N 1
ATOM 671 C CA . VAL A 1 85 ? 6.177 21.236 -25.026 1.00 49.88 85 VAL A CA 1
ATOM 672 C C . VAL A 1 85 ? 5.409 22.539 -25.202 1.00 49.88 85 VAL A C 1
ATOM 674 O O . VAL A 1 85 ? 5.494 23.187 -26.242 1.00 49.88 85 VAL A O 1
ATOM 677 N N . ASN A 1 86 ? 4.578 22.891 -24.225 1.00 41.53 86 ASN A N 1
ATOM 678 C CA . ASN A 1 86 ? 4.109 24.259 -24.133 1.00 41.53 86 ASN A CA 1
ATOM 679 C C . ASN A 1 86 ? 5.367 25.091 -23.884 1.00 41.53 86 ASN A C 1
ATOM 681 O O . ASN A 1 86 ? 5.906 25.082 -22.778 1.00 41.53 86 ASN A O 1
ATOM 685 N N . ASP A 1 87 ? 5.837 25.783 -24.921 1.00 47.62 87 ASP A N 1
ATOM 686 C CA . ASP A 1 87 ? 6.833 26.854 -24.840 1.00 47.62 87 ASP A CA 1
ATOM 687 C C . ASP A 1 87 ? 6.248 28.064 -24.080 1.00 47.62 87 ASP A C 1
ATOM 689 O O . ASP A 1 87 ? 6.359 29.204 -24.529 1.00 47.62 87 ASP A O 1
ATOM 693 N N . ASP A 1 88 ? 5.564 27.833 -22.957 1.00 41.94 88 ASP A N 1
ATOM 694 C CA . ASP A 1 88 ? 5.114 28.881 -22.054 1.00 41.94 88 ASP A CA 1
ATOM 695 C C . ASP A 1 88 ? 6.167 29.019 -20.949 1.00 41.94 88 ASP A C 1
ATOM 697 O O . ASP A 1 88 ? 6.204 28.220 -20.002 1.00 41.94 88 ASP A O 1
ATOM 701 N N . PRO A 1 89 ? 7.116 29.961 -21.085 1.00 47.91 89 PRO A N 1
ATOM 702 C CA . PRO A 1 89 ? 8.085 30.198 -20.044 1.00 47.91 89 PRO A CA 1
ATOM 703 C C . PRO A 1 89 ? 7.345 30.816 -18.858 1.00 47.91 89 PRO A C 1
ATOM 705 O O . PRO A 1 89 ? 6.853 31.935 -18.944 1.00 47.91 89 PRO A O 1
ATOM 708 N N . MET A 1 90 ? 7.371 30.122 -17.721 1.00 43.97 90 MET A N 1
ATOM 709 C CA . MET A 1 90 ? 7.068 30.686 -16.401 1.00 43.97 90 MET A CA 1
ATOM 710 C C . MET A 1 90 ? 5.584 30.996 -16.144 1.00 43.97 90 MET A C 1
ATOM 712 O O . MET A 1 90 ? 5.160 32.149 -16.146 1.00 43.97 90 MET A O 1
ATOM 716 N N . LEU A 1 91 ? 4.827 29.987 -15.701 1.00 43.94 91 LEU A N 1
ATOM 717 C CA . LEU A 1 91 ? 3.839 30.247 -14.649 1.00 43.94 91 LEU A CA 1
ATOM 718 C C . LEU A 1 91 ? 4.569 30.273 -13.306 1.00 43.94 91 LEU A C 1
ATOM 720 O O . LEU A 1 91 ? 4.589 29.301 -12.549 1.00 43.94 91 LEU A O 1
ATOM 724 N N . ASP A 1 92 ? 5.203 31.419 -13.056 1.00 38.62 92 ASP A N 1
ATOM 725 C CA . ASP A 1 92 ? 5.571 31.841 -11.716 1.00 38.62 92 ASP A CA 1
ATOM 726 C C . ASP A 1 92 ? 4.320 31.834 -10.835 1.00 38.62 92 ASP A C 1
ATOM 728 O O . ASP A 1 92 ? 3.291 32.454 -11.114 1.00 38.62 92 ASP A O 1
ATOM 732 N N . ILE A 1 93 ? 4.447 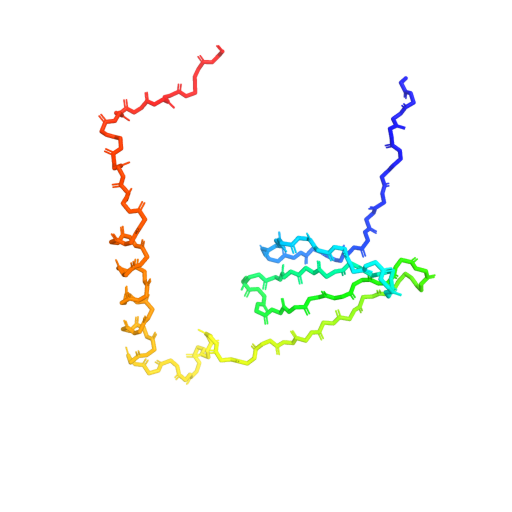31.105 -9.737 1.00 43.41 93 ILE A N 1
ATOM 733 C CA . ILE A 1 93 ? 3.559 31.156 -8.591 1.00 43.41 93 ILE A CA 1
ATOM 734 C C . ILE A 1 93 ? 3.690 32.555 -7.986 1.00 43.41 93 ILE A C 1
ATOM 736 O O . ILE A 1 93 ? 4.606 32.786 -7.206 1.00 43.41 93 ILE A O 1
ATOM 740 N N . GLU A 1 94 ? 2.760 33.468 -8.268 1.00 38.16 94 GLU A N 1
ATOM 741 C CA . GLU A 1 94 ? 2.475 34.584 -7.362 1.00 38.16 94 GLU A CA 1
ATOM 742 C C . GLU A 1 94 ? 0.974 34.925 -7.290 1.00 38.16 94 GLU A C 1
ATOM 744 O O . GLU A 1 94 ? 0.414 35.554 -8.182 1.00 38.16 94 GLU A O 1
ATOM 749 N N . LYS A 1 95 ? 0.427 34.569 -6.115 1.00 41.09 95 LYS A N 1
ATOM 750 C CA . LYS A 1 95 ? -0.715 35.116 -5.349 1.00 41.09 95 LYS A CA 1
ATOM 751 C C . LYS A 1 95 ? -2.148 34.871 -5.818 1.00 41.09 95 LYS A C 1
ATOM 753 O O . LYS A 1 95 ? -2.618 35.520 -6.771 1.00 41.09 95 LYS A O 1
#

Foldseek 3Di:
DPDDDDDDLDDDAPAKDDWDQDVVQRWTWIDRPVQQWIKIADPVVSDIDIDHDPDLDPVVPPDPVSVVVVVVVVVVVCVVVPPPPPPPPDPDDDD

Secondary structure (DSSP, 8-state):
--PPP----SPPPSSEEEEEEETTTTEEEEEETTTTEEEEEETTTTEEEEEEPPSS--TTT--HHHHHHHHHHHHHHHHHHT-------------

InterPro domains:
  IPR011042 Six-bladed beta-propeller, TolB-like [G3DSA:2.120.10.30] (6-67)

Radius of gyration: 19.52 Å; chains: 1; bounding box: 41×45×43 Å

pLDDT: mean 76.28, std 21.13, range [38.16, 98.44]

Organism: Timema californicum (NCBI:txid61474)